Protein AF-A0A925C8H8-F1 (afdb_monomer_lite)

Foldseek 3Di:
DDDDDDDDDDDDDVVVVVVVVVVVVVVVVCCVVPNHPSDDDDVPPDPDPDDDDDPVDPVD

Structure (mmCIF, N/CA/C/O backbone):
data_AF-A0A925C8H8-F1
#
_entry.id   AF-A0A925C8H8-F1
#
loop_
_atom_site.group_PDB
_atom_site.id
_atom_site.type_symbol
_atom_site.label_atom_id
_atom_site.label_alt_id
_atom_site.label_comp_id
_atom_site.label_asym_id
_atom_site.label_entity_id
_atom_site.label_seq_id
_atom_site.pdbx_PDB_ins_code
_atom_site.Cartn_x
_atom_site.Cartn_y
_atom_site.Cartn_z
_atom_site.occupancy
_atom_site.B_iso_or_equiv
_atom_site.auth_seq_id
_atom_site.auth_comp_id
_atom_site.auth_asym_id
_atom_site.auth_atom_id
_atom_site.pdbx_PDB_model_num
ATOM 1 N N . MET A 1 1 ? -26.829 -6.356 -6.816 1.00 46.44 1 MET A N 1
ATOM 2 C CA . MET A 1 1 ? -26.523 -6.901 -5.475 1.00 46.44 1 MET A CA 1
ATOM 3 C C . MET A 1 1 ? -25.809 -5.809 -4.692 1.00 46.44 1 MET A C 1
ATOM 5 O O . MET A 1 1 ? -24.689 -5.477 -5.048 1.00 46.44 1 MET A O 1
ATOM 9 N N . ALA A 1 2 ? -26.488 -5.162 -3.742 1.00 43.62 2 ALA A N 1
ATOM 10 C CA . ALA A 1 2 ? -25.964 -4.004 -3.014 1.00 43.62 2 ALA A CA 1
ATOM 11 C C . ALA A 1 2 ? -25.223 -4.459 -1.747 1.00 43.62 2 ALA A C 1
ATOM 13 O O . ALA A 1 2 ? -25.786 -5.192 -0.935 1.00 43.62 2 ALA A O 1
ATOM 14 N N . THR A 1 3 ? -23.961 -4.059 -1.590 1.00 50.03 3 THR A N 1
ATOM 15 C CA . THR A 1 3 ? -23.157 -4.342 -0.397 1.00 50.03 3 THR A CA 1
ATOM 16 C C . THR A 1 3 ? -23.407 -3.267 0.659 1.00 50.03 3 THR A C 1
ATOM 18 O O . THR A 1 3 ? -23.321 -2.070 0.395 1.00 50.03 3 THR A O 1
ATOM 21 N N . GLN A 1 4 ? -23.757 -3.697 1.871 1.00 49.81 4 GLN A N 1
ATOM 22 C CA . GLN A 1 4 ? -24.056 -2.803 2.986 1.00 49.81 4 GLN A CA 1
ATOM 23 C C . GLN A 1 4 ? -22.754 -2.371 3.670 1.00 49.81 4 GLN A C 1
ATOM 25 O O . GLN A 1 4 ? -22.061 -3.194 4.269 1.00 49.81 4 GLN A O 1
ATOM 30 N N . LEU A 1 5 ? -22.419 -1.082 3.581 1.00 55.31 5 LEU A N 1
ATOM 31 C CA . LEU A 1 5 ? -21.312 -0.479 4.321 1.00 55.31 5 LEU A CA 1
ATOM 32 C C . LEU A 1 5 ? -21.783 -0.134 5.739 1.00 55.31 5 LEU A C 1
ATOM 34 O O . LEU A 1 5 ? -22.593 0.770 5.939 1.00 55.31 5 LEU A O 1
ATOM 38 N N . LYS A 1 6 ? -21.282 -0.867 6.737 1.00 60.41 6 LYS A N 1
ATOM 39 C CA . LYS A 1 6 ? -21.543 -0.583 8.153 1.00 60.41 6 LYS A CA 1
ATOM 40 C C . LYS A 1 6 ? -20.579 0.501 8.645 1.00 60.41 6 LYS A C 1
ATOM 42 O O . LYS A 1 6 ? -19.381 0.261 8.761 1.00 60.41 6 LYS A O 1
ATOM 47 N N . VAL A 1 7 ? -21.117 1.680 8.957 1.00 52.88 7 VAL A N 1
ATOM 48 C CA . VAL A 1 7 ? -20.399 2.787 9.609 1.00 52.88 7 VAL A CA 1
ATOM 49 C C . VAL A 1 7 ? -20.097 2.412 11.065 1.00 52.88 7 VAL A C 1
ATOM 51 O O . VAL A 1 7 ? -21.015 2.213 11.859 1.00 52.88 7 VAL A O 1
ATOM 54 N N . VAL A 1 8 ? -18.814 2.322 11.427 1.00 57.28 8 VAL A N 1
ATOM 55 C CA . VAL A 1 8 ? -18.362 2.226 12.826 1.00 57.28 8 VAL A CA 1
ATOM 56 C C . VAL A 1 8 ? -18.079 3.637 13.346 1.00 57.28 8 VAL A C 1
ATOM 58 O O . VAL A 1 8 ? -17.117 4.285 12.938 1.00 57.28 8 VAL A O 1
ATOM 61 N N . GLY A 1 9 ? -18.949 4.124 14.235 1.00 43.88 9 GLY A N 1
ATOM 62 C CA . GLY A 1 9 ? -18.802 5.395 14.944 1.00 43.88 9 GLY A CA 1
ATOM 63 C C . GLY A 1 9 ? -18.094 5.250 16.302 1.00 43.88 9 GLY A C 1
ATOM 64 O O . GLY A 1 9 ? -18.538 4.478 17.140 1.00 43.88 9 GLY A O 1
ATOM 65 N N . LYS A 1 10 ? -17.003 6.020 16.462 1.00 54.09 10 LYS A N 1
ATOM 66 C CA . LYS A 1 10 ? -16.379 6.665 17.653 1.00 54.09 10 LYS A CA 1
ATOM 67 C C . LYS A 1 10 ? -16.521 6.014 19.055 1.00 54.09 10 LYS A C 1
ATOM 69 O O . LYS A 1 10 ? -17.634 5.996 19.568 1.00 54.09 10 LYS A O 1
ATOM 74 N N . SER A 1 11 ? -15.388 5.679 19.725 1.00 33.00 11 SER A N 1
ATOM 75 C CA . SER A 1 11 ? -15.028 6.021 21.147 1.00 33.00 11 SER A CA 1
ATOM 76 C C . SER A 1 11 ? -13.817 5.248 21.744 1.00 33.00 11 SER A C 1
ATOM 78 O O . SER A 1 11 ? -13.951 4.061 21.984 1.00 33.00 11 SER A O 1
ATOM 80 N N . GLY A 1 12 ? -12.685 5.933 22.021 1.00 48.59 12 GLY A N 1
ATOM 81 C CA . GLY A 1 12 ? -11.688 5.678 23.105 1.00 48.59 12 GLY A CA 1
ATOM 82 C C . GLY A 1 12 ? -10.888 4.353 23.214 1.00 48.59 12 GLY A C 1
ATOM 83 O O . GLY A 1 12 ? -11.443 3.321 23.551 1.00 48.59 12 GLY A O 1
ATOM 84 N N . ASP A 1 13 ? -9.562 4.422 23.015 1.00 45.66 1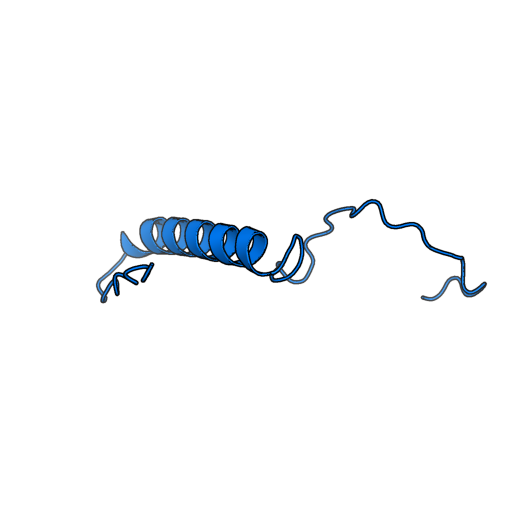3 ASP A N 1
ATOM 85 C CA . ASP A 1 13 ? -8.463 3.462 23.325 1.00 45.66 13 ASP A CA 1
ATOM 86 C C . ASP A 1 13 ? -8.498 1.984 22.859 1.00 45.66 13 ASP A C 1
ATOM 88 O O . ASP A 1 13 ? -7.555 1.568 22.177 1.00 45.66 13 ASP A O 1
ATOM 92 N N . SER A 1 14 ? -9.561 1.201 23.076 1.00 51.38 14 SER A N 1
ATOM 93 C CA . SER A 1 14 ? -9.717 -0.130 22.429 1.00 51.38 14 SER A CA 1
ATOM 94 C C . SER A 1 14 ? -9.883 -0.014 20.903 1.00 51.38 14 SER A C 1
ATOM 96 O O . SER A 1 14 ? -9.529 -0.902 20.128 1.00 51.38 14 SER A O 1
ATOM 98 N N . VAL A 1 15 ? -10.297 1.177 20.464 1.00 57.78 15 VAL A N 1
ATOM 99 C CA . VAL A 1 15 ? -10.424 1.622 19.073 1.00 57.78 15 VAL A CA 1
ATOM 100 C C . VAL A 1 15 ? -9.113 1.542 18.297 1.00 57.78 15 VAL A C 1
ATOM 102 O O . VAL A 1 15 ? -9.140 1.619 17.079 1.00 57.78 15 VAL A O 1
ATOM 105 N N . SER A 1 16 ? -7.942 1.478 18.930 1.00 60.72 16 SER A N 1
ATOM 106 C CA . SER A 1 16 ? -6.669 1.373 18.198 1.00 60.72 16 SER A CA 1
ATOM 107 C C . SER A 1 16 ? -6.545 0.026 17.470 1.00 60.72 16 SER A C 1
ATOM 109 O O . SER A 1 16 ? -6.307 0.008 16.260 1.00 60.72 16 SER A O 1
ATOM 111 N N . THR A 1 17 ? -6.814 -1.079 18.168 1.00 70.12 17 THR A N 1
ATOM 112 C CA . THR A 1 17 ? -6.828 -2.437 17.607 1.00 70.12 17 THR A CA 1
ATOM 113 C C . THR A 1 17 ? -8.020 -2.644 16.675 1.00 70.12 17 THR A C 1
ATOM 115 O O . THR A 1 17 ? -7.850 -3.158 15.568 1.00 70.12 17 THR A O 1
ATOM 118 N N . ASP A 1 18 ? -9.212 -2.170 17.056 1.00 75.31 18 ASP A N 1
ATOM 119 C CA . ASP A 1 18 ? -10.395 -2.245 16.188 1.00 75.31 18 ASP A CA 1
ATOM 120 C C . ASP A 1 18 ? -10.232 -1.400 14.914 1.00 75.31 18 ASP A C 1
ATOM 122 O O . ASP A 1 18 ? -10.637 -1.831 13.833 1.00 75.31 18 ASP A O 1
ATOM 126 N N . ARG A 1 19 ? -9.574 -0.230 14.994 1.00 74.75 19 ARG A N 1
ATOM 127 C CA . ARG A 1 19 ? -9.220 0.570 13.808 1.00 74.75 19 ARG A CA 1
ATOM 128 C C . ARG A 1 19 ? -8.217 -0.144 12.935 1.00 74.75 19 ARG A C 1
ATOM 130 O O . ARG A 1 19 ? -8.415 -0.117 11.732 1.00 74.75 19 ARG A O 1
ATOM 137 N N . GLN A 1 20 ? -7.175 -0.761 13.495 1.00 78.81 20 GLN A N 1
ATOM 138 C CA . GLN A 1 20 ? -6.199 -1.517 12.704 1.00 78.81 20 GLN A CA 1
ATOM 139 C C . GLN A 1 20 ? -6.870 -2.662 11.945 1.00 78.81 20 GLN A C 1
ATOM 141 O O . GLN A 1 20 ? -6.669 -2.784 10.740 1.00 78.81 20 GLN A O 1
ATOM 146 N N . LYS A 1 21 ? -7.742 -3.422 12.616 1.00 79.56 21 LYS A N 1
ATOM 147 C CA . LYS A 1 21 ? -8.502 -4.512 11.995 1.00 79.56 21 LYS A CA 1
ATOM 148 C C . LYS A 1 21 ? -9.472 -4.009 10.922 1.00 79.56 21 LYS A C 1
ATOM 150 O O . LYS A 1 21 ? -9.580 -4.614 9.859 1.00 79.56 21 LYS A O 1
ATOM 155 N N . ALA A 1 22 ? -10.159 -2.894 11.172 1.00 80.69 22 ALA A N 1
ATOM 156 C CA . ALA A 1 22 ? -11.030 -2.262 10.182 1.00 80.69 22 ALA A CA 1
ATOM 157 C C . ALA A 1 22 ? -10.242 -1.710 8.982 1.00 80.69 22 ALA A C 1
ATOM 159 O O . ALA A 1 22 ? -10.706 -1.817 7.850 1.00 80.69 22 ALA A O 1
ATOM 160 N N . LEU A 1 23 ? -9.046 -1.161 9.215 1.00 80.19 23 LEU A N 1
ATOM 161 C CA . LEU A 1 23 ? -8.142 -0.677 8.171 1.00 80.19 23 LEU A CA 1
ATOM 162 C C . LEU A 1 23 ? -7.646 -1.822 7.294 1.00 80.19 23 LEU A C 1
ATOM 164 O O . LEU A 1 23 ? -7.690 -1.708 6.077 1.00 80.19 23 LEU A O 1
ATOM 168 N N . GLU A 1 24 ? -7.213 -2.927 7.897 1.00 81.62 24 GLU A N 1
ATOM 169 C CA . GLU A 1 24 ? -6.753 -4.110 7.169 1.00 81.62 24 GLU A CA 1
ATOM 170 C C . GLU A 1 24 ? -7.890 -4.743 6.354 1.00 81.62 24 GLU A C 1
ATOM 172 O O . GLU A 1 24 ? -7.712 -5.056 5.180 1.00 81.62 24 GLU A O 1
ATOM 177 N N . ALA A 1 25 ? -9.095 -4.835 6.928 1.00 83.62 25 ALA A N 1
ATOM 178 C CA . ALA A 1 25 ? -10.277 -5.306 6.211 1.00 83.62 25 ALA A CA 1
ATOM 179 C C . ALA A 1 25 ? -10.662 -4.385 5.039 1.00 83.62 25 ALA A C 1
ATOM 181 O O . ALA A 1 25 ? -11.038 -4.873 3.973 1.00 83.62 25 ALA A O 1
ATOM 182 N N . ALA A 1 26 ? -10.557 -3.065 5.214 1.00 82.62 26 ALA A N 1
ATOM 183 C CA . ALA A 1 26 ? -10.808 -2.097 4.150 1.00 82.62 26 ALA A CA 1
ATOM 184 C C . ALA A 1 26 ? -9.738 -2.165 3.048 1.00 82.62 26 ALA A C 1
ATOM 186 O O . ALA A 1 26 ? -10.084 -2.140 1.870 1.00 82.62 26 ALA A O 1
ATOM 187 N N . LEU A 1 27 ? -8.459 -2.314 3.405 1.00 80.75 27 LEU A N 1
ATOM 188 C CA . LEU A 1 27 ? -7.371 -2.511 2.442 1.00 80.75 27 LEU A CA 1
ATOM 189 C C . LEU A 1 27 ? -7.583 -3.793 1.628 1.00 80.75 27 LEU A C 1
ATOM 191 O O . LEU A 1 27 ? -7.546 -3.745 0.403 1.00 80.75 27 LEU A O 1
ATOM 195 N N . ALA A 1 28 ? -7.953 -4.899 2.280 1.00 82.12 28 ALA A N 1
ATOM 196 C CA . ALA A 1 28 ? -8.283 -6.148 1.593 1.00 82.12 28 ALA A CA 1
ATOM 197 C C . ALA A 1 28 ? -9.487 -6.008 0.637 1.00 82.12 28 ALA A C 1
ATOM 199 O O . ALA A 1 28 ? -9.527 -6.637 -0.424 1.00 82.12 28 ALA A O 1
ATOM 200 N N . GLN A 1 29 ? -10.478 -5.178 0.985 1.00 83.38 29 GLN A N 1
ATOM 201 C CA . GLN A 1 29 ? -11.589 -4.851 0.084 1.00 83.38 29 GLN A CA 1
ATOM 202 C C . GLN A 1 29 ? -11.128 -4.028 -1.124 1.00 83.38 29 GLN A C 1
ATOM 204 O O . GLN A 1 29 ? -11.583 -4.296 -2.237 1.00 83.38 29 GLN A O 1
ATOM 209 N N . ILE A 1 30 ? -10.222 -3.067 -0.922 1.00 83.25 30 ILE A N 1
ATOM 210 C CA . ILE A 1 30 ? -9.647 -2.244 -1.993 1.00 83.25 30 ILE A CA 1
ATOM 211 C C . ILE A 1 30 ? -8.826 -3.114 -2.953 1.00 83.25 30 ILE A C 1
ATOM 213 O O . ILE A 1 30 ? -9.059 -3.061 -4.159 1.00 83.25 30 ILE A O 1
ATOM 217 N N . ASP A 1 31 ? -7.951 -3.982 -2.445 1.00 81.88 31 ASP A N 1
ATOM 218 C CA . ASP A 1 31 ? -7.123 -4.864 -3.280 1.00 81.88 31 ASP A CA 1
ATOM 219 C C . ASP A 1 31 ? -7.962 -5.828 -4.128 1.00 81.88 31 ASP A C 1
ATOM 221 O O . ASP A 1 31 ? -7.647 -6.088 -5.290 1.00 81.88 31 ASP A O 1
ATO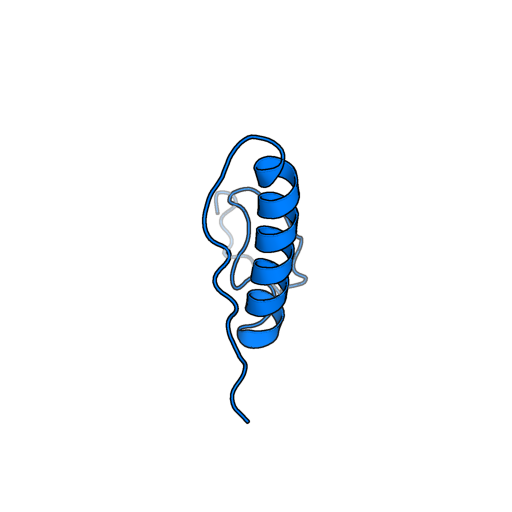M 225 N N . ARG A 1 32 ? -9.069 -6.345 -3.578 1.00 81.31 32 ARG A N 1
ATOM 226 C CA . ARG A 1 32 ? -9.985 -7.228 -4.315 1.00 81.31 32 ARG A CA 1
ATOM 227 C C . ARG A 1 32 ? -10.812 -6.483 -5.367 1.00 81.31 32 ARG A C 1
ATOM 229 O O . ARG A 1 32 ? -11.130 -7.073 -6.396 1.00 81.31 32 ARG A O 1
ATOM 236 N N . ALA A 1 33 ? -11.216 -5.243 -5.095 1.00 81.94 33 ALA A N 1
ATOM 237 C CA . ALA A 1 33 ? -12.073 -4.471 -5.993 1.00 81.94 33 ALA A CA 1
ATOM 238 C C . ALA A 1 33 ? -11.294 -3.784 -7.126 1.00 81.94 33 ALA A C 1
ATOM 240 O O . ALA A 1 33 ? -11.811 -3.691 -8.237 1.00 81.94 33 ALA A O 1
ATOM 241 N N . PHE A 1 34 ? -10.071 -3.320 -6.855 1.00 78.06 34 PHE A N 1
ATOM 242 C CA . PHE A 1 34 ? -9.289 -2.486 -7.775 1.00 78.06 34 PHE A CA 1
ATOM 243 C C . PHE A 1 34 ? -8.001 -3.159 -8.280 1.00 78.06 34 PHE A C 1
ATOM 245 O O . PHE A 1 34 ? -7.394 -2.679 -9.232 1.00 78.06 34 PHE A O 1
ATOM 252 N N . GLY A 1 35 ? -7.623 -4.310 -7.714 1.00 75.00 35 GLY A N 1
ATOM 253 C CA . GLY A 1 35 ? -6.413 -5.051 -8.072 1.00 75.00 35 GLY A CA 1
ATOM 254 C C . GLY A 1 35 ? -5.267 -4.814 -7.086 1.00 75.00 35 GLY A C 1
ATOM 255 O O . GLY A 1 35 ? -5.207 -3.781 -6.411 1.00 75.00 35 GLY A O 1
ATOM 256 N N . LYS A 1 36 ? -4.354 -5.792 -7.000 1.00 75.31 36 LYS A N 1
ATOM 257 C CA . LYS A 1 36 ? -3.208 -5.774 -6.077 1.00 75.31 36 LYS A CA 1
ATOM 258 C C . LYS A 1 36 ? -2.359 -4.521 -6.294 1.00 75.31 36 LYS A C 1
ATOM 260 O O . LYS A 1 36 ? -1.935 -4.251 -7.414 1.00 75.31 36 LYS A O 1
ATOM 265 N N . GLY A 1 37 ? -2.114 -3.785 -5.214 1.00 72.88 37 GLY A N 1
ATOM 266 C CA . GLY A 1 37 ? -1.313 -2.564 -5.232 1.00 72.88 37 GLY A CA 1
ATOM 267 C C . GLY A 1 37 ? -2.096 -1.274 -5.490 1.00 72.88 37 GLY A C 1
ATOM 268 O O . GLY A 1 37 ? -1.492 -0.215 -5.637 1.00 72.88 37 GLY A O 1
ATOM 269 N N . SER A 1 38 ? -3.431 -1.323 -5.484 1.00 71.50 38 SER A N 1
ATOM 270 C CA . SER A 1 38 ? -4.273 -0.118 -5.571 1.00 71.50 38 SER A CA 1
ATOM 271 C C . SER A 1 38 ? -4.186 0.775 -4.326 1.00 71.50 38 SER A C 1
ATOM 273 O O . SER A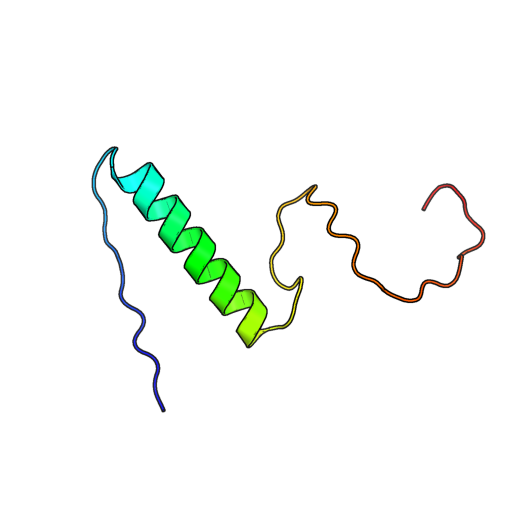 1 38 ? -4.374 1.986 -4.421 1.00 71.50 38 SER A O 1
ATOM 275 N N . ALA A 1 39 ? -3.880 0.202 -3.157 1.00 73.25 39 ALA A N 1
ATOM 276 C CA . ALA A 1 39 ? -3.574 0.949 -1.941 1.00 73.25 39 ALA A CA 1
ATOM 277 C C . ALA A 1 39 ? -2.456 0.252 -1.158 1.00 73.25 39 ALA A C 1
ATOM 279 O O . ALA A 1 39 ? -2.632 -0.844 -0.641 1.00 73.25 39 ALA A O 1
ATOM 280 N N . MET A 1 40 ? -1.301 0.908 -1.044 1.00 78.44 40 MET A N 1
ATOM 281 C CA . MET A 1 40 ? -0.116 0.370 -0.372 1.00 78.44 40 MET A CA 1
ATOM 282 C C . MET A 1 40 ? 0.522 1.430 0.530 1.00 78.44 40 MET A C 1
ATOM 284 O O . MET A 1 40 ? 0.351 2.635 0.326 1.00 78.44 40 MET A O 1
ATOM 288 N N . LYS A 1 41 ? 1.230 0.994 1.577 1.00 79.19 41 LYS A N 1
ATOM 289 C CA . LYS A 1 41 ? 1.900 1.926 2.493 1.00 79.19 41 LYS A CA 1
ATOM 290 C C . LYS A 1 41 ? 3.093 2.562 1.783 1.00 79.19 41 LYS A C 1
ATOM 292 O O . LYS A 1 41 ? 3.875 1.885 1.126 1.00 79.19 41 LYS A O 1
ATOM 297 N N . LEU A 1 42 ? 3.294 3.864 1.963 1.00 76.19 42 LEU A N 1
ATOM 298 C CA . LEU A 1 42 ? 4.497 4.519 1.455 1.00 76.19 42 LEU A CA 1
ATOM 299 C C . LEU A 1 42 ? 5.737 3.862 2.092 1.00 76.19 42 LEU A C 1
ATOM 301 O O . LEU A 1 42 ? 5.881 3.861 3.313 1.00 76.19 42 LEU A O 1
ATOM 305 N N . GLY A 1 43 ? 6.594 3.255 1.268 1.00 75.25 43 GLY A N 1
ATOM 306 C CA . GLY A 1 43 ? 7.768 2.499 1.718 1.00 75.25 43 GLY A CA 1
ATOM 307 C C . GLY A 1 43 ? 7.554 0.990 1.904 1.00 75.25 43 GLY A C 1
ATOM 308 O O . GLY A 1 43 ? 8.526 0.286 2.184 1.00 75.25 43 GLY A O 1
ATOM 309 N N . SER A 1 44 ? 6.340 0.454 1.712 1.00 72.00 44 SER A N 1
ATOM 310 C CA . SER A 1 44 ? 6.163 -0.998 1.611 1.00 72.00 44 SER A CA 1
ATOM 311 C C . SER A 1 44 ? 6.782 -1.490 0.304 1.00 72.00 44 SER A C 1
ATOM 313 O O . SER A 1 44 ? 6.256 -1.250 -0.779 1.00 72.00 44 SER A O 1
ATOM 315 N N . ARG A 1 45 ? 7.925 -2.170 0.412 1.00 63.91 45 ARG A N 1
ATOM 316 C CA . ARG A 1 45 ? 8.618 -2.818 -0.706 1.00 63.91 45 ARG A CA 1
ATOM 317 C C . ARG A 1 45 ? 8.022 -4.199 -0.973 1.00 63.91 45 ARG A C 1
ATOM 319 O O . ARG A 1 45 ? 8.701 -5.208 -0.798 1.00 63.91 45 ARG A O 1
ATOM 326 N N . GLU A 1 46 ? 6.756 -4.256 -1.372 1.00 68.88 46 GLU A N 1
ATOM 327 C CA . GLU A 1 46 ? 6.253 -5.488 -1.980 1.00 68.88 46 GLU A CA 1
ATOM 328 C C . GLU A 1 46 ? 6.904 -5.631 -3.359 1.00 68.88 46 GLU A C 1
ATOM 330 O O . GLU A 1 46 ? 6.698 -4.805 -4.250 1.00 68.88 46 GLU A O 1
ATOM 335 N N . LYS A 1 47 ? 7.749 -6.657 -3.522 1.00 63.69 47 LYS A N 1
ATOM 336 C CA . LYS A 1 47 ? 8.280 -7.049 -4.830 1.00 63.69 47 LYS A CA 1
ATOM 337 C C . LYS A 1 47 ? 7.116 -7.588 -5.653 1.00 63.69 47 LYS A C 1
ATOM 339 O O . LYS A 1 47 ? 6.799 -8.770 -5.588 1.00 63.69 47 LYS A O 1
ATOM 344 N N . THR A 1 48 ? 6.466 -6.708 -6.397 1.00 68.50 48 THR A N 1
ATOM 345 C CA . THR A 1 48 ? 5.562 -7.141 -7.457 1.00 68.50 48 THR A CA 1
ATOM 346 C C . THR A 1 48 ? 6.442 -7.717 -8.564 1.00 68.50 48 THR A C 1
ATOM 348 O O . THR A 1 48 ? 7.378 -7.048 -9.004 1.00 68.50 48 THR A O 1
ATOM 351 N N . GLU A 1 49 ? 6.202 -8.967 -8.964 1.00 68.06 49 GLU A N 1
ATOM 352 C CA . GLU A 1 49 ? 6.861 -9.559 -10.132 1.00 68.06 49 GLU A CA 1
ATOM 353 C C . GLU A 1 49 ? 6.270 -8.913 -11.385 1.00 68.06 49 GLU A C 1
ATOM 355 O O . GLU A 1 49 ? 5.251 -9.339 -11.920 1.00 68.06 49 GLU A O 1
ATOM 360 N N . ILE A 1 50 ? 6.870 -7.793 -11.770 1.00 75.38 50 ILE A N 1
ATOM 361 C CA . ILE A 1 50 ? 6.574 -7.060 -12.994 1.00 75.38 50 ILE A CA 1
ATOM 362 C C . ILE A 1 50 ? 7.812 -7.140 -13.868 1.00 75.38 50 ILE A C 1
ATOM 364 O O . ILE A 1 50 ? 8.921 -6.873 -13.402 1.00 75.38 50 ILE A O 1
ATOM 368 N N . ASP A 1 51 ? 7.609 -7.482 -15.134 1.00 80.06 51 ASP A N 1
ATOM 369 C CA . ASP A 1 51 ? 8.668 -7.423 -16.129 1.00 80.06 51 ASP A CA 1
ATOM 370 C C . ASP A 1 51 ? 9.039 -5.960 -16.371 1.00 80.06 51 ASP A C 1
ATOM 372 O O . ASP A 1 51 ? 8.202 -5.133 -16.743 1.00 80.06 51 ASP A O 1
ATOM 376 N N . VAL A 1 52 ? 10.307 -5.631 -16.134 1.00 80.31 52 VAL A N 1
ATOM 377 C CA . VAL A 1 52 ? 10.835 -4.275 -16.288 1.00 80.31 52 VAL A CA 1
ATOM 378 C C . VAL A 1 52 ? 11.916 -4.285 -17.354 1.00 80.31 52 VAL A C 1
ATOM 380 O O . VAL A 1 52 ? 12.841 -5.096 -17.313 1.00 80.31 52 VAL A O 1
ATOM 383 N N . ILE A 1 53 ? 11.828 -3.351 -18.298 1.00 83.88 53 ILE A N 1
ATOM 384 C CA . ILE A 1 53 ? 12.906 -3.092 -19.251 1.00 83.88 53 ILE A CA 1
ATOM 385 C C . ILE A 1 53 ? 13.792 -2.001 -18.652 1.00 83.88 53 ILE A C 1
ATOM 387 O O . ILE A 1 53 ? 13.302 -0.942 -18.260 1.00 83.88 53 ILE A O 1
ATOM 391 N N . SER A 1 54 ? 15.100 -2.258 -18.579 1.00 83.56 54 SER A N 1
ATOM 392 C CA . SER A 1 54 ? 16.067 -1.268 -18.100 1.00 83.56 54 SER A CA 1
ATOM 393 C C . SER A 1 54 ? 16.045 -0.031 -18.995 1.00 83.56 54 SER A C 1
ATOM 395 O O . SER A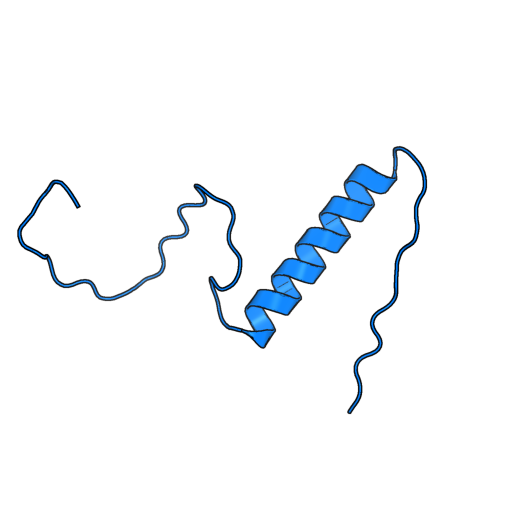 1 54 ? 16.250 -0.124 -20.204 1.00 83.56 54 SER A O 1
ATOM 397 N N . THR A 1 55 ? 15.844 1.139 -18.392 1.00 86.94 55 THR A N 1
ATOM 398 C CA . THR A 1 55 ? 15.930 2.437 -19.079 1.00 86.94 55 THR A CA 1
ATOM 399 C C . THR A 1 55 ? 17.378 2.836 -19.391 1.00 86.94 55 THR A C 1
ATOM 401 O O . THR A 1 55 ? 17.609 3.865 -20.020 1.00 86.94 55 THR A O 1
ATOM 404 N N . GLY A 1 56 ? 18.366 2.046 -18.944 1.00 86.19 56 GLY A N 1
ATOM 405 C CA . GLY A 1 56 ? 19.796 2.322 -19.106 1.00 86.19 56 GLY A CA 1
ATOM 406 C C . GLY A 1 56 ? 20.366 3.340 -18.110 1.00 86.19 56 GLY A C 1
ATOM 407 O O . GLY A 1 56 ? 21.572 3.570 -18.109 1.00 86.19 56 GLY A O 1
ATOM 408 N N . SER A 1 57 ? 19.533 3.924 -17.240 1.00 85.00 57 SER A N 1
ATOM 409 C CA . SER A 1 57 ? 19.947 4.862 -16.191 1.00 85.00 57 SER A CA 1
ATOM 410 C C . SER A 1 57 ? 19.907 4.190 -14.818 1.00 85.00 57 SER A C 1
ATOM 412 O O . SER A 1 57 ? 18.860 3.717 -14.396 1.00 85.00 57 SER A O 1
ATOM 414 N N . LEU A 1 58 ? 21.040 4.178 -14.107 1.00 81.38 58 LEU A N 1
ATOM 415 C CA . LEU A 1 58 ? 21.180 3.598 -12.758 1.00 81.38 58 LEU A CA 1
ATOM 416 C C . LEU A 1 58 ? 20.620 4.492 -11.633 1.00 81.38 58 LEU A C 1
ATOM 418 O O . LEU A 1 58 ? 20.666 4.105 -10.468 1.00 81.38 58 LEU A O 1
ATOM 422 N N . GLY A 1 59 ? 20.172 5.708 -11.963 1.00 81.19 59 GLY A N 1
ATOM 423 C CA . GLY A 1 59 ? 19.624 6.671 -11.001 1.00 81.19 59 GLY A CA 1
ATOM 424 C C . GLY A 1 59 ? 18.095 6.666 -10.885 1.00 81.19 59 GLY A C 1
ATOM 425 O O . GLY A 1 59 ? 17.566 7.411 -10.063 1.00 81.19 59 GLY A O 1
ATOM 426 N N . LEU A 1 60 ? 17.409 5.878 -11.719 1.00 61.75 60 LEU A N 1
ATOM 427 C CA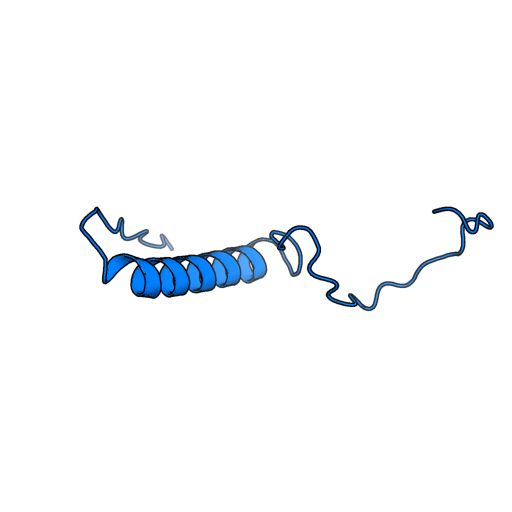 . LEU A 1 60 ? 15.968 5.606 -11.652 1.00 61.75 60 LEU A CA 1
ATOM 428 C C . LEU A 1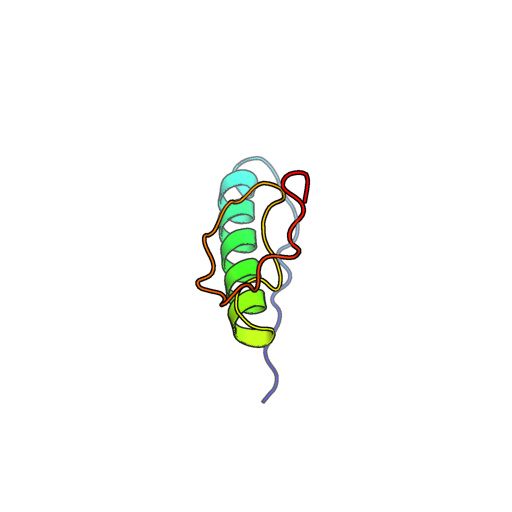 60 ? 15.727 4.308 -10.874 1.00 61.75 60 LEU A C 1
ATOM 430 O O . LEU A 1 60 ? 14.732 4.266 -10.120 1.00 61.75 60 LEU A O 1
#

Secondary structure (DSSP, 8-state):
-----------SSTHHHHHHHHHHHHHHHHHHHH-TTSS--TT------------S-TT-

pLDDT: mean 70.31, std 13.45, range [33.0, 86.94]

Radius of gyration: 17.6 Å; chains: 1; bounding box: 48×16×43 Å

Sequence (60 aa):
MATQLKVVGKSGDSVSTDRQKALEAALAQIDRAFGKGSAMKLGSREKTEIDVISTGSLGL